Protein AF-A0A6P1VXF5-F1 (afdb_monomer_lite)

Sequence (80 aa):
MILLDDIIARYQAGTLAGLPRKELLEAQRKVTTYLGWHQQNPDFSHPVVPTADDLQPIHELLETTLNTRFGLDGMTPTEP

Secondary structure (DSSP, 8-state):
---HHHHHHHHHTT-GGGS-HHHHHHHHHHHHHHHHHHHH-TT---TTSPPHHHHHHHHHHHHHHHHHHH--TT------

Radius of gyration: 14.51 Å; chains: 1; bounding box: 34×37×33 Å

Foldseek 3Di:
DADQVNLLVCVVVVNNLVDDLVVLVVNLVVLVVLLVVCVVVVVDDDPPRDHNVSSVVSNVSSVCSCCVVVNPPPDDDPDD

Structure (mmCIF, N/CA/C/O backbone):
data_AF-A0A6P1VXF5-F1
#
_entry.id   AF-A0A6P1VXF5-F1
#
loop_
_atom_site.group_PDB
_atom_site.id
_atom_site.type_symbol
_atom_site.label_atom_id
_atom_site.label_alt_id
_atom_site.label_comp_id
_atom_site.label_asym_id
_atom_site.label_entity_id
_atom_site.label_seq_id
_atom_site.pdbx_PDB_ins_code
_atom_site.Cartn_x
_atom_site.Cartn_y
_atom_site.Cartn_z
_atom_site.occupancy
_atom_site.B_iso_or_equiv
_atom_site.auth_seq_id
_atom_site.auth_comp_id
_atom_site.auth_asym_id
_atom_site.auth_atom_id
_atom_site.pdbx_PDB_model_num
ATOM 1 N N . MET A 1 1 ? 8.175 -5.271 10.943 1.00 76.12 1 MET A N 1
ATOM 2 C CA . MET A 1 1 ? 8.619 -4.676 9.670 1.00 76.12 1 MET A CA 1
ATOM 3 C C . MET A 1 1 ? 7.921 -5.448 8.569 1.00 76.12 1 MET A C 1
ATOM 5 O O . MET A 1 1 ? 8.161 -6.641 8.464 1.00 76.12 1 MET A O 1
ATOM 9 N N . ILE A 1 2 ? 7.013 -4.801 7.839 1.00 88.38 2 ILE A N 1
ATOM 10 C CA . ILE A 1 2 ? 6.235 -5.413 6.750 1.00 88.38 2 ILE A CA 1
ATOM 11 C C . ILE A 1 2 ? 7.012 -5.315 5.425 1.00 88.38 2 ILE A C 1
ATOM 13 O O . ILE A 1 2 ? 7.641 -4.285 5.157 1.00 88.38 2 ILE A O 1
ATOM 17 N N . LEU A 1 3 ? 7.046 -6.383 4.623 1.00 91.88 3 LEU A N 1
ATOM 18 C CA . LEU A 1 3 ? 7.726 -6.394 3.320 1.00 91.88 3 LEU A CA 1
ATOM 19 C C . LEU A 1 3 ? 6.804 -5.889 2.205 1.00 91.88 3 LEU A C 1
ATOM 21 O O . LEU A 1 3 ? 5.593 -5.819 2.386 1.00 91.88 3 LEU A O 1
ATOM 25 N N . LEU A 1 4 ? 7.374 -5.520 1.053 1.00 90.19 4 LEU A N 1
ATOM 26 C CA . LEU A 1 4 ? 6.575 -5.039 -0.079 1.00 90.19 4 LEU A CA 1
ATOM 27 C C . LEU A 1 4 ? 5.671 -6.144 -0.641 1.00 90.19 4 LEU A C 1
ATOM 29 O O . LEU A 1 4 ? 4.484 -5.904 -0.836 1.00 90.19 4 LEU A O 1
ATOM 33 N N . ASP A 1 5 ? 6.198 -7.361 -0.793 1.00 90.69 5 ASP A N 1
ATOM 34 C CA . ASP A 1 5 ? 5.413 -8.528 -1.205 1.00 90.69 5 ASP A CA 1
ATOM 35 C C . ASP A 1 5 ? 4.260 -8.828 -0.237 1.00 90.69 5 ASP A C 1
ATOM 37 O O . ASP A 1 5 ? 3.143 -9.094 -0.674 1.00 90.69 5 ASP A O 1
ATOM 41 N N . ASP A 1 6 ? 4.482 -8.704 1.079 1.00 93.31 6 ASP A N 1
ATOM 42 C CA . ASP A 1 6 ? 3.425 -8.880 2.086 1.00 93.31 6 ASP A CA 1
ATOM 43 C C . ASP A 1 6 ? 2.320 -7.823 1.961 1.00 93.31 6 ASP A C 1
ATOM 45 O O . ASP A 1 6 ? 1.143 -8.129 2.162 1.00 93.31 6 ASP A O 1
ATOM 49 N N . ILE A 1 7 ? 2.678 -6.574 1.641 1.00 94.44 7 ILE A N 1
ATOM 50 C CA . ILE A 1 7 ? 1.704 -5.496 1.411 1.00 94.44 7 ILE A CA 1
ATOM 51 C C . ILE A 1 7 ? 0.8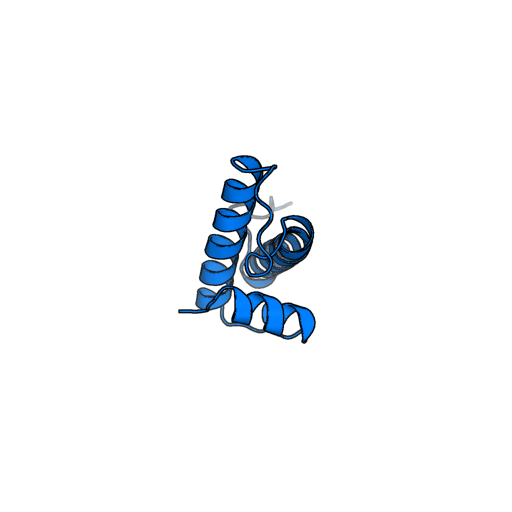29 -5.846 0.203 1.00 94.44 7 ILE A C 1
ATOM 53 O O . ILE A 1 7 ? -0.396 -5.768 0.300 1.00 94.44 7 ILE A O 1
ATOM 57 N N . ILE A 1 8 ? 1.447 -6.272 -0.902 1.00 93.19 8 ILE A N 1
ATOM 58 C CA . ILE A 1 8 ? 0.749 -6.645 -2.140 1.00 93.19 8 ILE A CA 1
ATOM 59 C C . ILE A 1 8 ? -0.146 -7.865 -1.905 1.00 93.19 8 ILE A C 1
ATOM 61 O O . ILE A 1 8 ? -1.330 -7.831 -2.235 1.00 93.19 8 ILE A O 1
ATOM 65 N N . ALA A 1 9 ? 0.371 -8.912 -1.260 1.00 94.19 9 ALA A N 1
ATOM 66 C CA . ALA A 1 9 ? -0.397 -10.113 -0.949 1.00 94.19 9 ALA A CA 1
ATOM 67 C C . ALA A 1 9 ? -1.614 -9.797 -0.061 1.00 94.19 9 ALA A C 1
ATOM 69 O O . ALA A 1 9 ? -2.722 -10.274 -0.312 1.00 94.19 9 ALA A O 1
ATOM 70 N N . ARG A 1 10 ? -1.450 -8.940 0.956 1.00 95.31 10 ARG A N 1
ATOM 71 C CA . ARG A 1 10 ? -2.560 -8.502 1.819 1.00 95.31 10 ARG A CA 1
ATOM 72 C C . ARG A 1 10 ? -3.561 -7.616 1.091 1.00 95.31 10 ARG A C 1
ATOM 74 O O . ARG A 1 10 ? -4.748 -7.687 1.412 1.00 95.31 10 ARG A O 1
ATOM 81 N N . TYR A 1 11 ? -3.107 -6.790 0.150 1.00 95.56 11 TYR A N 1
ATOM 82 C CA . TYR A 1 11 ? -3.980 -5.991 -0.707 1.00 95.56 11 TYR A CA 1
ATOM 83 C C . TYR A 1 11 ? -4.849 -6.894 -1.585 1.00 95.56 11 TYR A C 1
ATOM 85 O O . TYR A 1 11 ? -6.071 -6.788 -1.541 1.00 95.56 11 TYR A O 1
ATOM 93 N N . GLN A 1 12 ? -4.233 -7.852 -2.282 1.00 93.81 12 GLN A N 1
ATOM 94 C CA . GLN A 1 12 ? -4.928 -8.836 -3.118 1.00 93.81 12 GLN A CA 1
ATOM 95 C C . GLN A 1 12 ? -5.907 -9.698 -2.308 1.00 93.81 12 GLN A C 1
ATOM 97 O O . GLN A 1 12 ? -6.989 -10.029 -2.784 1.00 93.81 12 GLN A O 1
ATOM 102 N N . ALA A 1 13 ? -5.560 -10.018 -1.059 1.00 95.75 13 ALA A N 1
ATOM 103 C CA . ALA A 1 13 ? -6.437 -10.730 -0.135 1.00 95.75 13 ALA A CA 1
ATOM 104 C C . ALA A 1 13 ? -7.524 -9.844 0.515 1.00 95.75 13 ALA A C 1
ATOM 106 O O . ALA A 1 13 ? -8.331 -10.355 1.289 1.00 95.75 13 ALA A O 1
ATOM 107 N N . GLY A 1 14 ? -7.531 -8.525 0.283 1.00 95.56 14 GLY A N 1
ATOM 108 C CA . GLY A 1 14 ? -8.481 -7.588 0.898 1.00 95.56 14 GLY A CA 1
ATOM 109 C C . GLY A 1 14 ? -8.289 -7.375 2.407 1.00 95.56 14 GLY A C 1
ATOM 110 O O . GLY A 1 14 ? -9.175 -6.857 3.082 1.00 95.56 14 GLY A O 1
ATOM 111 N N . THR A 1 15 ? -7.140 -7.767 2.964 1.00 96.25 15 THR A N 1
ATOM 112 C CA . THR A 1 15 ? -6.856 -7.709 4.412 1.00 96.25 15 THR A CA 1
ATOM 113 C C . THR A 1 15 ? -5.935 -6.556 4.813 1.00 96.25 15 THR A C 1
ATOM 115 O O . THR A 1 15 ? -5.773 -6.291 6.005 1.00 96.25 15 THR A O 1
ATOM 118 N N . LEU A 1 16 ? -5.346 -5.842 3.843 1.00 94.88 16 LEU A N 1
ATOM 119 C CA . LEU A 1 16 ? -4.374 -4.771 4.095 1.00 94.88 16 LEU A CA 1
ATOM 120 C C . LEU A 1 16 ? -4.932 -3.670 5.005 1.00 94.88 16 LEU A C 1
ATOM 122 O O . LEU A 1 16 ? -4.287 -3.294 5.981 1.00 94.88 16 LEU A O 1
ATOM 126 N N . ALA A 1 17 ? -6.155 -3.207 4.741 1.00 93.00 17 ALA A N 1
ATOM 127 C CA . ALA A 1 17 ? -6.790 -2.137 5.509 1.00 93.00 17 ALA A CA 1
ATOM 128 C C . ALA A 1 17 ? -7.065 -2.510 6.978 1.00 93.00 17 ALA A C 1
ATOM 130 O O . ALA A 1 17 ? -7.306 -1.620 7.789 1.00 93.00 17 ALA A O 1
ATOM 131 N N . GLY A 1 18 ? -7.017 -3.801 7.336 1.00 92.88 18 GLY A N 1
ATOM 132 C CA . GLY A 1 18 ? -7.210 -4.301 8.700 1.00 92.88 18 GLY A CA 1
ATOM 133 C C . GLY A 1 18 ? -5.961 -4.236 9.584 1.00 92.88 18 GLY A C 1
ATOM 134 O O . GLY A 1 18 ? -6.063 -4.461 10.790 1.00 92.88 18 GLY A O 1
ATOM 135 N N . LEU A 1 19 ? -4.793 -3.912 9.020 1.00 94.19 19 LEU A N 1
ATOM 136 C CA . LEU A 1 19 ? -3.540 -3.822 9.768 1.00 94.19 19 LEU A CA 1
ATOM 137 C C . LEU A 1 19 ? -3.582 -2.749 10.879 1.00 94.19 19 LEU A C 1
ATOM 139 O O . LEU A 1 19 ? -4.367 -1.790 10.811 1.00 94.19 19 LEU A O 1
ATOM 143 N N . PRO A 1 20 ? -2.735 -2.884 11.919 1.00 93.25 20 PRO A N 1
ATOM 144 C CA . PRO A 1 20 ? -2.579 -1.851 12.935 1.00 93.25 20 PRO A CA 1
ATOM 145 C C . PRO A 1 20 ? -1.934 -0.587 12.346 1.00 93.25 20 PRO A C 1
ATOM 147 O O . PRO A 1 20 ? -1.152 -0.654 11.397 1.00 93.25 20 PRO A O 1
ATOM 150 N N . ARG A 1 21 ? -2.202 0.578 12.959 1.00 90.81 21 ARG A N 1
ATOM 151 C CA . ARG A 1 21 ? -1.736 1.901 12.484 1.00 90.81 21 ARG A CA 1
ATOM 152 C C . ARG A 1 21 ? -0.251 1.929 12.124 1.00 90.81 21 ARG A C 1
ATOM 154 O O . ARG A 1 21 ? 0.116 2.460 11.085 1.00 90.81 21 ARG A O 1
ATOM 161 N N . LYS A 1 22 ? 0.598 1.360 12.986 1.00 92.75 22 LYS A N 1
ATOM 162 C CA . LYS A 1 22 ? 2.051 1.321 12.779 1.00 92.75 22 LYS A CA 1
ATOM 163 C C . LYS A 1 22 ? 2.414 0.622 11.466 1.00 92.75 22 LYS A C 1
ATOM 165 O O . LYS A 1 22 ? 3.211 1.153 10.704 1.00 92.75 22 LYS A O 1
ATOM 170 N N . GLU A 1 23 ? 1.796 -0.523 11.189 1.00 94.50 23 GLU A N 1
ATOM 171 C CA . GLU A 1 23 ? 2.055 -1.283 9.966 1.00 94.50 23 GLU A CA 1
ATOM 172 C C . GLU A 1 23 ? 1.476 -0.598 8.728 1.00 94.50 23 GLU A C 1
ATOM 174 O O . GLU A 1 23 ? 2.131 -0.591 7.693 1.00 94.50 23 GLU A O 1
ATOM 179 N N . LEU A 1 24 ? 0.309 0.046 8.839 1.00 94.31 24 LEU A N 1
ATOM 180 C CA 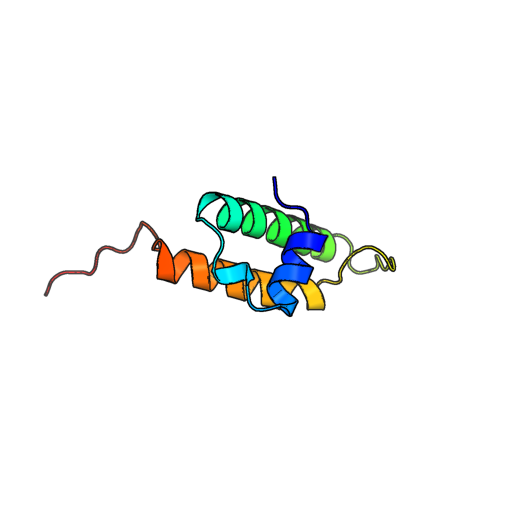. LEU A 1 24 ? -0.255 0.856 7.755 1.00 94.31 24 LEU A CA 1
ATOM 181 C C . LEU A 1 24 ? 0.651 2.044 7.394 1.00 94.31 24 LEU A C 1
ATOM 183 O O . LEU A 1 24 ? 0.872 2.305 6.217 1.00 94.31 24 LEU A O 1
ATOM 187 N N . LEU A 1 25 ? 1.226 2.731 8.387 1.00 93.50 25 LEU A N 1
ATOM 188 C CA . LEU A 1 25 ? 2.187 3.819 8.163 1.00 93.50 25 LEU A CA 1
ATOM 189 C C . LEU A 1 25 ? 3.503 3.314 7.550 1.00 93.50 25 LEU A C 1
ATOM 191 O O . LEU A 1 25 ? 4.050 3.947 6.647 1.00 93.50 25 LEU A O 1
ATOM 195 N N . GLU A 1 26 ? 4.016 2.171 8.020 1.00 94.81 26 GLU A N 1
ATOM 196 C CA . GLU A 1 26 ? 5.192 1.528 7.420 1.00 94.81 26 GLU A CA 1
ATOM 197 C C . GLU A 1 26 ? 4.920 1.107 5.965 1.00 94.81 26 GLU A C 1
ATOM 199 O O . GLU A 1 26 ? 5.779 1.308 5.102 1.00 94.81 26 GLU A O 1
ATOM 204 N N . ALA A 1 27 ? 3.727 0.571 5.687 1.00 94.88 27 ALA A N 1
ATOM 205 C CA . ALA A 1 27 ? 3.294 0.197 4.348 1.00 94.88 27 ALA A CA 1
ATOM 206 C C . ALA A 1 27 ? 3.177 1.419 3.431 1.00 94.88 27 ALA A C 1
ATOM 208 O O . ALA A 1 27 ? 3.775 1.410 2.356 1.00 94.88 27 ALA A O 1
ATOM 209 N N . GLN A 1 28 ? 2.516 2.493 3.885 1.00 94.62 28 GLN A N 1
ATOM 210 C CA . GLN A 1 28 ? 2.390 3.753 3.143 1.00 94.62 28 GLN A CA 1
ATOM 211 C C . GLN A 1 28 ? 3.770 4.274 2.748 1.00 94.62 28 GLN A C 1
ATOM 213 O O . GLN A 1 28 ? 4.047 4.479 1.571 1.00 94.62 28 GLN A O 1
ATOM 218 N N . ARG A 1 29 ? 4.685 4.395 3.720 1.00 94.31 29 ARG A N 1
ATOM 219 C CA . ARG A 1 29 ? 6.045 4.884 3.470 1.00 94.31 29 ARG A CA 1
ATOM 220 C C . ARG A 1 29 ? 6.772 4.048 2.413 1.00 94.31 29 ARG A C 1
ATOM 222 O O . ARG A 1 29 ? 7.455 4.612 1.557 1.00 94.31 29 ARG A O 1
ATOM 229 N N . LYS A 1 30 ? 6.656 2.717 2.471 1.00 93.75 30 LYS A N 1
ATOM 230 C CA . LYS A 1 30 ? 7.286 1.811 1.497 1.00 93.75 30 LYS A CA 1
ATOM 231 C C . LYS A 1 30 ? 6.698 1.983 0.103 1.00 93.75 30 LYS A C 1
ATOM 233 O O . LYS A 1 30 ? 7.466 2.176 -0.834 1.00 93.75 30 LYS A O 1
ATOM 238 N N . VAL A 1 31 ? 5.374 1.959 -0.025 1.00 94.31 31 VAL A N 1
ATOM 239 C CA . VAL A 1 31 ? 4.691 2.102 -1.317 1.00 94.31 31 VAL A CA 1
ATOM 240 C C . VAL A 1 31 ? 5.011 3.460 -1.947 1.00 94.31 31 VAL A C 1
ATOM 242 O O . VAL A 1 31 ? 5.441 3.501 -3.097 1.00 94.31 31 VAL A O 1
ATOM 245 N N . THR A 1 32 ? 4.940 4.558 -1.185 1.00 94.19 32 THR A N 1
ATOM 246 C CA . THR A 1 32 ? 5.328 5.897 -1.664 1.00 94.19 32 THR A CA 1
ATOM 247 C C . THR A 1 32 ? 6.791 5.949 -2.118 1.00 94.19 32 THR A C 1
ATOM 249 O O . THR A 1 32 ? 7.096 6.563 -3.137 1.00 94.19 32 THR A O 1
ATOM 252 N N . THR A 1 33 ? 7.707 5.278 -1.407 1.00 92.75 33 THR A N 1
ATOM 253 C CA . THR A 1 33 ? 9.128 5.227 -1.801 1.00 92.75 33 THR A CA 1
ATOM 254 C C . THR A 1 33 ? 9.313 4.535 -3.152 1.00 92.75 33 THR A C 1
ATOM 256 O O . THR A 1 33 ? 10.047 5.039 -3.999 1.00 92.75 33 THR A O 1
ATOM 259 N N . TYR A 1 34 ? 8.638 3.404 -3.375 1.00 90.56 34 TYR A N 1
ATOM 260 C CA . TYR A 1 34 ? 8.727 2.678 -4.644 1.00 90.56 34 TYR A CA 1
ATOM 261 C C . TYR A 1 34 ? 8.059 3.432 -5.799 1.00 90.56 34 TYR A C 1
ATOM 263 O O . TYR A 1 34 ? 8.625 3.481 -6.887 1.00 90.56 34 TYR A O 1
ATOM 271 N N . LEU A 1 35 ? 6.910 4.074 -5.567 1.00 91.19 35 LEU A N 1
ATOM 272 C CA . LEU A 1 35 ? 6.269 4.932 -6.571 1.00 91.19 35 LEU A CA 1
ATOM 273 C C . LEU A 1 35 ? 7.171 6.106 -6.975 1.00 91.19 35 LEU A C 1
ATOM 275 O O . LEU A 1 35 ? 7.357 6.357 -8.164 1.00 91.19 35 LEU A O 1
ATOM 279 N N . GLY A 1 36 ? 7.793 6.786 -6.005 1.00 91.00 36 GLY A N 1
ATOM 280 C CA . GLY A 1 36 ? 8.746 7.863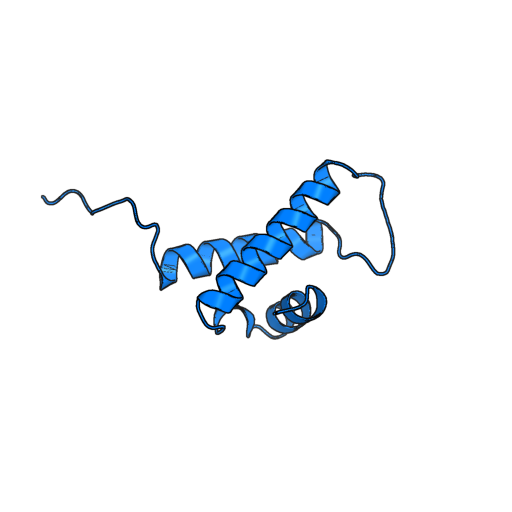 -6.290 1.00 91.00 36 GLY A CA 1
ATOM 281 C C . GLY A 1 36 ? 9.982 7.376 -7.052 1.00 91.00 36 GLY A C 1
ATOM 282 O O . GLY A 1 36 ? 10.487 8.072 -7.930 1.00 91.00 36 GLY A O 1
ATOM 283 N N . TRP A 1 37 ? 10.447 6.159 -6.768 1.00 91.44 37 TRP A N 1
ATOM 284 C CA . TRP A 1 37 ? 11.543 5.548 -7.513 1.00 91.44 37 TRP A CA 1
ATOM 285 C C . TRP A 1 37 ? 11.160 5.212 -8.963 1.00 91.44 37 TRP A C 1
ATOM 287 O O . TRP A 1 37 ? 11.953 5.489 -9.862 1.00 91.44 37 TRP A O 1
ATOM 297 N N . HIS A 1 38 ? 9.947 4.705 -9.217 1.00 89.50 38 HIS A N 1
ATOM 298 C CA . HIS A 1 38 ? 9.434 4.464 -10.577 1.00 89.50 38 HIS A CA 1
ATOM 299 C C . HIS A 1 38 ? 9.345 5.746 -11.403 1.00 89.50 38 HIS A C 1
ATOM 301 O O . HIS A 1 38 ? 9.734 5.756 -12.566 1.00 89.50 38 HIS A O 1
ATOM 307 N N . GLN A 1 39 ? 8.925 6.859 -10.795 1.00 86.94 39 GLN A N 1
ATOM 308 C CA . GLN A 1 39 ? 8.918 8.165 -11.468 1.00 86.94 39 GLN A CA 1
ATOM 309 C C . GLN A 1 39 ? 10.319 8.614 -11.908 1.00 86.94 39 GLN A C 1
ATOM 311 O O . GLN A 1 39 ? 10.461 9.308 -12.912 1.00 86.94 39 GLN A O 1
ATOM 316 N N . GLN A 1 40 ? 11.356 8.220 -11.166 1.00 89.75 40 GLN A N 1
ATOM 317 C CA . GLN A 1 40 ? 12.753 8.502 -11.504 1.00 89.75 40 GLN A CA 1
ATOM 318 C C . GLN A 1 40 ? 13.354 7.478 -12.478 1.00 89.75 40 GLN A C 1
ATOM 320 O O . GLN A 1 40 ? 14.395 7.754 -13.070 1.00 89.75 40 GLN A O 1
ATOM 325 N N . ASN A 1 41 ? 12.726 6.309 -12.640 1.00 87.50 41 ASN A N 1
ATOM 326 C CA . ASN A 1 41 ? 13.225 5.186 -13.437 1.00 87.50 41 ASN A CA 1
ATOM 327 C C . ASN A 1 41 ? 12.109 4.596 -14.327 1.00 87.50 41 ASN A C 1
ATOM 329 O O . ASN A 1 41 ? 11.787 3.416 -14.190 1.00 87.50 41 ASN A O 1
ATOM 333 N N . PRO A 1 42 ? 11.514 5.384 -15.243 1.00 81.69 42 PRO A N 1
ATOM 334 C CA . PRO A 1 42 ? 10.349 4.958 -16.026 1.00 81.69 42 PRO A CA 1
ATOM 335 C C . PRO A 1 42 ? 10.642 3.786 -16.977 1.00 81.69 42 PRO A C 1
ATOM 337 O O . PRO A 1 42 ? 9.750 2.997 -17.272 1.00 81.69 42 PRO A O 1
ATOM 340 N N . ASP A 1 43 ? 11.890 3.650 -17.433 1.00 84.06 43 ASP A N 1
ATOM 341 C CA . ASP A 1 43 ? 12.325 2.566 -18.323 1.00 84.06 43 ASP A CA 1
ATOM 342 C C . ASP A 1 43 ? 12.729 1.288 -17.570 1.00 84.06 43 ASP A C 1
ATOM 344 O O . ASP A 1 43 ? 13.082 0.277 -18.185 1.00 84.06 43 ASP A O 1
ATOM 348 N N . PHE A 1 44 ? 12.723 1.308 -16.232 1.00 78.88 44 PHE A N 1
ATOM 349 C CA . PHE A 1 44 ? 13.081 0.130 -15.459 1.00 78.88 44 PHE A CA 1
ATOM 350 C C . PHE A 1 44 ? 11.937 -0.884 -15.484 1.00 78.88 44 PHE A C 1
ATOM 352 O O . PHE A 1 44 ? 10.875 -0.684 -14.899 1.00 78.88 44 PHE A O 1
ATOM 359 N N . SER A 1 45 ? 12.193 -2.030 -16.108 1.00 74.50 45 SER A N 1
ATOM 360 C CA . SER A 1 45 ? 11.301 -3.183 -16.085 1.00 74.50 45 SER A CA 1
ATOM 361 C C . SER A 1 45 ? 12.069 -4.393 -15.569 1.00 74.50 45 SER A C 1
ATOM 363 O O . SER A 1 45 ? 13.048 -4.830 -16.176 1.00 74.50 45 SER A O 1
ATOM 365 N N . HIS A 1 46 ? 11.647 -4.929 -14.424 1.00 77.56 46 HIS A N 1
ATOM 366 C CA . HIS A 1 46 ? 12.215 -6.151 -13.868 1.00 77.56 46 HIS A CA 1
ATOM 367 C C . HIS A 1 46 ? 11.092 -7.022 -13.298 1.00 77.56 46 HIS A C 1
ATOM 369 O O . HIS A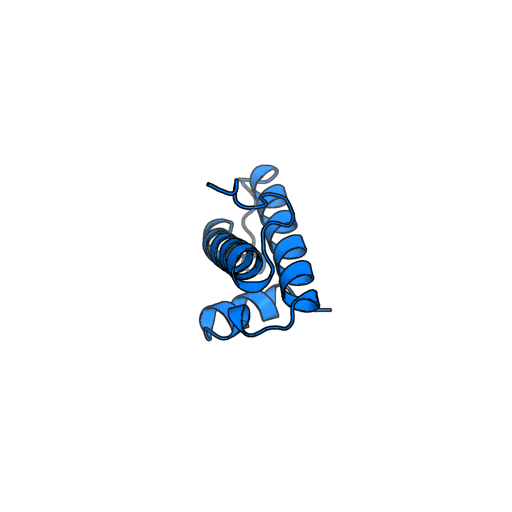 1 46 ? 10.286 -6.518 -12.520 1.00 77.56 46 HIS A O 1
ATOM 375 N N . PRO A 1 47 ? 11.054 -8.333 -13.594 1.00 75.25 47 PRO A N 1
ATOM 376 C CA . PRO A 1 47 ? 9.932 -9.215 -13.242 1.00 75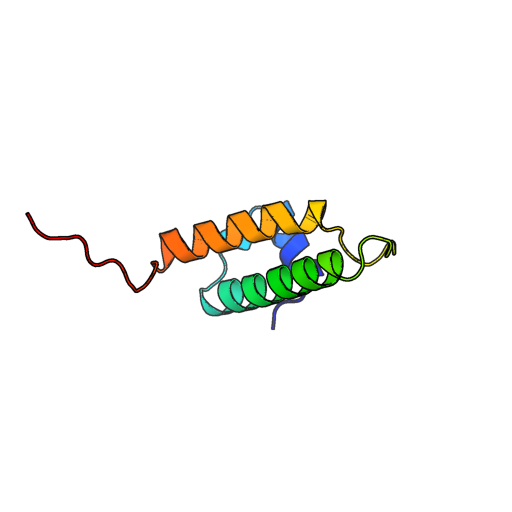.25 47 PRO A CA 1
ATOM 377 C C . PRO A 1 47 ? 9.686 -9.392 -11.735 1.00 75.25 47 PRO A C 1
ATOM 379 O O . PRO A 1 47 ? 8.663 -9.936 -11.344 1.00 75.25 47 PRO A O 1
ATOM 382 N N . VAL A 1 48 ? 10.627 -8.962 -10.892 1.00 76.75 48 VAL A N 1
ATOM 383 C CA . VAL A 1 48 ? 10.530 -9.052 -9.421 1.00 76.75 48 VAL A CA 1
ATOM 384 C C . VAL A 1 48 ? 10.206 -7.714 -8.759 1.00 76.75 48 VAL A C 1
ATOM 386 O O . VAL A 1 48 ? 10.037 -7.662 -7.547 1.00 76.75 48 VAL A O 1
ATOM 389 N N . VAL A 1 49 ? 10.183 -6.622 -9.529 1.00 80.19 49 VAL A N 1
ATOM 390 C CA . VAL A 1 49 ? 9.852 -5.296 -9.008 1.00 80.19 49 VAL A CA 1
ATOM 391 C C . VAL A 1 49 ? 8.412 -4.995 -9.419 1.00 80.19 49 VAL A C 1
ATOM 393 O O . VAL A 1 49 ? 8.136 -4.966 -10.618 1.00 80.19 49 VAL A O 1
ATOM 396 N N . PRO A 1 50 ? 7.492 -4.785 -8.463 1.00 84.56 50 PRO A N 1
ATOM 397 C CA . PRO A 1 50 ? 6.108 -4.446 -8.776 1.00 84.56 50 PRO A CA 1
ATOM 398 C C . PRO A 1 50 ? 6.051 -3.130 -9.545 1.00 84.56 50 PRO A C 1
ATOM 400 O O . PRO A 1 50 ? 6.849 -2.226 -9.282 1.00 84.56 50 PRO A O 1
ATOM 403 N N . THR A 1 51 ? 5.130 -3.028 -10.497 1.00 86.62 51 THR A N 1
ATOM 404 C CA . THR A 1 51 ? 5.014 -1.855 -11.369 1.00 86.62 51 THR A CA 1
ATOM 405 C C . THR A 1 51 ? 4.357 -0.682 -10.643 1.00 86.62 51 THR A C 1
ATOM 407 O O . THR A 1 51 ? 3.753 -0.844 -9.581 1.00 86.62 51 THR A O 1
ATOM 410 N N . ALA A 1 52 ? 4.456 0.523 -11.210 1.00 87.69 52 ALA A N 1
ATOM 411 C CA . ALA A 1 52 ? 3.711 1.666 -10.690 1.00 87.69 52 ALA A CA 1
ATOM 412 C C . ALA A 1 52 ? 2.189 1.413 -10.705 1.00 87.69 52 ALA A C 1
A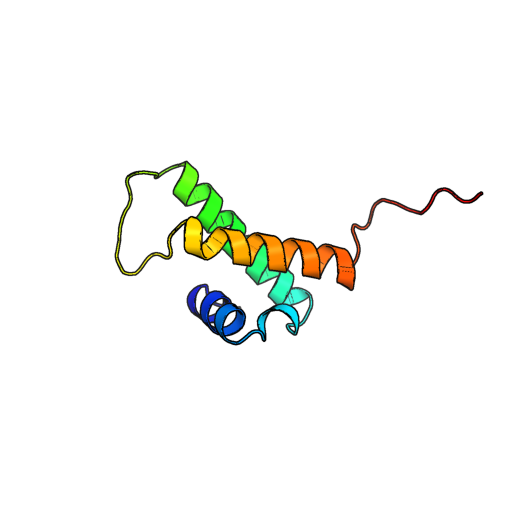TOM 414 O O . ALA A 1 52 ? 1.522 1.759 -9.732 1.00 87.69 52 ALA A O 1
ATOM 415 N N . ASP A 1 53 ? 1.666 0.744 -11.740 1.00 88.88 53 ASP A N 1
ATOM 416 C CA . ASP A 1 53 ? 0.255 0.344 -11.844 1.00 88.88 53 ASP A CA 1
ATOM 417 C C . ASP A 1 53 ? -0.179 -0.614 -10.724 1.00 88.88 53 ASP A C 1
ATOM 419 O O . ASP A 1 53 ? -1.295 -0.504 -10.221 1.00 88.88 53 ASP A O 1
ATOM 423 N N . ASP A 1 54 ? 0.706 -1.508 -10.272 1.00 88.88 54 ASP A N 1
ATOM 424 C CA . ASP A 1 54 ? 0.419 -2.397 -9.138 1.00 88.88 54 ASP A CA 1
ATOM 425 C C . ASP A 1 54 ? 0.384 -1.637 -7.802 1.00 88.88 54 ASP A C 1
ATOM 427 O O . ASP A 1 54 ? -0.368 -1.981 -6.887 1.00 88.88 54 ASP A O 1
ATOM 431 N N . LEU A 1 55 ? 1.227 -0.611 -7.662 1.00 92.19 55 LEU A N 1
ATOM 432 C CA . LEU A 1 55 ? 1.452 0.101 -6.403 1.00 92.19 55 LEU A CA 1
ATOM 433 C C . LEU A 1 55 ? 0.507 1.287 -6.189 1.00 92.19 55 LEU A C 1
ATOM 435 O O . LEU A 1 55 ? 0.191 1.607 -5.040 1.00 92.19 55 LEU A O 1
ATOM 439 N N . GLN A 1 56 ? 0.042 1.929 -7.261 1.00 93.94 56 GLN A N 1
ATOM 440 C CA . GLN A 1 56 ? -0.869 3.071 -7.202 1.00 93.94 56 GLN A CA 1
ATOM 441 C C . GLN A 1 56 ? -2.166 2.776 -6.419 1.00 93.94 56 GLN A C 1
ATOM 443 O O . GLN A 1 56 ? -2.451 3.508 -5.468 1.00 93.94 56 GLN A O 1
ATOM 448 N N . PRO A 1 57 ? -2.918 1.692 -6.693 1.00 95.19 57 PRO A N 1
ATOM 449 C CA . PRO A 1 57 ? -4.158 1.428 -5.965 1.00 95.19 57 PRO A CA 1
ATOM 450 C C . PRO A 1 57 ? -3.912 1.018 -4.502 1.00 95.19 57 PRO A C 1
ATOM 452 O O . PRO A 1 57 ? -4.753 1.246 -3.630 1.00 95.19 57 PRO A O 1
ATOM 455 N N . ILE A 1 58 ? -2.742 0.443 -4.200 1.00 95.88 58 ILE A N 1
ATOM 456 C CA . ILE A 1 58 ? -2.316 0.145 -2.827 1.00 95.88 58 ILE A CA 1
ATOM 457 C C . ILE A 1 58 ? -2.065 1.451 -2.067 1.00 95.88 58 ILE A C 1
ATOM 459 O O . ILE A 1 58 ? -2.495 1.586 -0.920 1.00 95.88 58 ILE A O 1
ATOM 463 N N . HIS A 1 59 ? -1.395 2.414 -2.706 1.00 96.00 59 HIS A N 1
ATOM 464 C CA . HIS A 1 59 ? -1.145 3.739 -2.145 1.00 96.00 59 HIS A CA 1
ATOM 465 C C . HIS A 1 59 ? -2.451 4.467 -1.818 1.00 96.00 59 HIS A C 1
ATOM 467 O O . HIS A 1 59 ? -2.612 4.956 -0.704 1.00 96.00 59 HIS A O 1
ATOM 473 N N . GLU A 1 60 ? -3.405 4.489 -2.752 1.00 95.12 60 GLU A N 1
ATOM 474 C CA . GLU A 1 60 ? -4.715 5.122 -2.557 1.00 95.12 60 GLU A CA 1
ATOM 475 C C . GLU A 1 60 ? -5.514 4.465 -1.425 1.00 95.12 60 GLU A C 1
ATOM 477 O O . GLU A 1 60 ? -6.103 5.161 -0.590 1.00 95.12 60 GLU A O 1
ATOM 482 N N . LEU A 1 61 ? -5.504 3.127 -1.344 1.00 95.31 61 LEU A N 1
ATOM 483 C CA . LEU A 1 61 ? -6.160 2.407 -0.252 1.00 95.31 61 LEU A CA 1
ATOM 484 C C . LEU A 1 61 ? -5.537 2.756 1.100 1.00 95.31 61 LEU A C 1
ATOM 486 O O . LEU A 1 61 ? -6.268 2.990 2.064 1.00 95.31 61 LEU A O 1
ATOM 490 N N . LEU A 1 62 ? -4.207 2.750 1.199 1.00 94.25 62 LEU A N 1
ATOM 491 C CA . LEU A 1 62 ? -3.496 3.042 2.440 1.00 94.25 62 LEU A CA 1
ATOM 492 C C . LEU A 1 62 ? -3.701 4.499 2.868 1.00 94.25 62 LEU A C 1
ATOM 494 O O . LEU A 1 62 ? -4.019 4.731 4.033 1.00 94.25 62 LEU A O 1
ATOM 498 N N . GLU A 1 63 ? -3.609 5.453 1.941 1.00 93.06 63 GLU A N 1
ATOM 499 C CA . GLU A 1 63 ? -3.876 6.873 2.185 1.00 93.06 63 GLU A CA 1
ATOM 500 C C . GLU A 1 63 ? -5.310 7.083 2.685 1.00 93.06 63 GLU A C 1
ATOM 502 O O . GLU A 1 63 ? -5.518 7.664 3.752 1.00 93.06 63 GLU A O 1
ATOM 507 N N . THR A 1 64 ? -6.297 6.520 1.984 1.00 93.12 64 THR A N 1
ATOM 508 C CA . THR A 1 64 ? -7.708 6.583 2.390 1.00 93.12 64 THR A CA 1
ATOM 509 C C . THR A 1 64 ? -7.911 5.948 3.762 1.00 93.12 64 THR A C 1
ATOM 511 O O . THR A 1 64 ? -8.501 6.552 4.653 1.00 93.12 64 THR A O 1
ATOM 514 N N . THR A 1 65 ? -7.375 4.744 3.978 1.00 91.94 65 THR A N 1
ATOM 515 C CA . THR A 1 65 ? -7.513 4.013 5.245 1.00 91.94 65 THR A CA 1
ATOM 516 C C . THR A 1 65 ? -6.901 4.794 6.404 1.00 91.94 65 THR A C 1
ATOM 518 O O . THR A 1 65 ? -7.502 4.870 7.476 1.00 91.94 65 THR A O 1
ATOM 521 N N . LEU A 1 66 ? -5.716 5.376 6.210 1.00 91.25 66 LEU A N 1
ATOM 522 C CA . LEU A 1 66 ? -5.033 6.169 7.226 1.00 91.25 66 LEU A CA 1
ATOM 523 C C . LEU A 1 66 ? -5.808 7.453 7.543 1.00 91.25 66 LEU A C 1
ATOM 525 O O . LEU A 1 66 ? -6.056 7.725 8.719 1.00 91.25 66 LEU A O 1
ATOM 529 N N . ASN A 1 67 ? -6.260 8.174 6.515 1.00 88.88 67 ASN A N 1
ATOM 530 C CA . ASN A 1 67 ? -7.036 9.405 6.657 1.00 88.88 67 ASN A CA 1
ATOM 531 C C . ASN A 1 67 ? -8.395 9.156 7.326 1.00 88.88 67 ASN A C 1
ATOM 533 O O . ASN A 1 67 ? -8.788 9.906 8.215 1.00 88.88 67 ASN A O 1
ATOM 537 N N . THR A 1 68 ? -9.103 8.086 6.955 1.00 87.56 68 THR A N 1
ATOM 538 C CA . THR A 1 68 ? -10.421 7.758 7.518 1.00 87.56 68 THR A CA 1
ATOM 539 C C . THR A 1 68 ? -10.333 7.173 8.927 1.00 87.56 68 THR A C 1
ATOM 541 O O . THR A 1 68 ? -11.136 7.535 9.783 1.00 87.56 68 THR A O 1
ATOM 544 N N . ARG A 1 69 ? -9.391 6.255 9.199 1.00 85.88 69 ARG A N 1
ATOM 545 C CA . ARG A 1 69 ? -9.321 5.553 10.499 1.00 85.88 69 ARG A CA 1
ATOM 546 C C . ARG A 1 69 ? -8.564 6.326 11.571 1.00 85.88 69 ARG A C 1
ATOM 548 O O . ARG A 1 69 ? -8.839 6.124 12.751 1.00 85.88 69 ARG A O 1
ATOM 555 N N . PHE A 1 70 ? -7.586 7.142 11.186 1.00 80.50 70 PHE A N 1
ATOM 556 C CA . PHE A 1 70 ? -6.703 7.830 12.133 1.00 80.50 70 PHE A CA 1
ATOM 557 C C . PHE A 1 70 ? -6.697 9.349 11.972 1.00 80.50 70 PHE A C 1
ATOM 559 O O . PHE A 1 70 ? -6.047 10.015 12.773 1.00 80.50 70 PHE A O 1
ATOM 566 N N . GLY A 1 71 ? -7.449 9.877 11.003 1.00 68.62 71 GLY A N 1
ATOM 567 C CA . GLY A 1 71 ? -7.591 11.306 10.768 1.00 68.62 71 GLY A CA 1
ATOM 568 C C . GLY A 1 71 ? -6.396 11.923 10.043 1.00 68.62 71 GLY A C 1
ATOM 569 O O . GLY A 1 71 ? -5.238 11.571 10.272 1.00 68.62 71 GLY A O 1
ATOM 570 N N . LEU A 1 72 ? -6.695 12.915 9.204 1.00 63.88 72 LEU A N 1
ATOM 571 C CA . LEU A 1 72 ? -5.785 14.029 8.959 1.00 63.88 72 LEU A CA 1
ATOM 572 C C . LEU A 1 72 ? -5.770 14.855 10.251 1.00 63.88 72 LEU A C 1
ATOM 574 O O . LEU A 1 72 ? -6.678 15.651 10.489 1.00 63.88 72 LEU A O 1
ATOM 578 N N . ASP A 1 73 ? -4.796 14.615 11.126 1.00 53.47 73 ASP A N 1
ATOM 579 C CA . ASP A 1 73 ? -4.553 15.456 12.302 1.00 53.47 73 ASP A CA 1
ATOM 580 C C . ASP A 1 73 ? -4.199 16.872 11.800 1.00 53.47 73 ASP A C 1
ATOM 582 O O . ASP A 1 73 ? -3.063 17.146 11.412 1.00 53.47 73 ASP A O 1
ATOM 586 N N . GLY A 1 74 ? -5.216 17.730 11.649 1.00 44.47 74 GLY A N 1
ATOM 587 C CA . GLY A 1 74 ? -5.048 19.079 11.106 1.00 44.47 74 GLY A CA 1
ATOM 588 C C . GLY A 1 74 ? -6.289 19.818 10.590 1.00 44.47 74 GLY A C 1
ATOM 589 O O . GLY A 1 74 ? -6.168 21.001 10.287 1.00 44.47 74 GLY A O 1
ATOM 590 N N . MET A 1 75 ? -7.475 19.209 10.497 1.00 47.91 75 MET A N 1
ATOM 591 C CA . MET A 1 75 ? -8.715 19.966 10.248 1.00 47.91 75 MET A CA 1
ATOM 592 C C . MET A 1 75 ? -9.724 19.676 11.350 1.00 47.91 75 MET A C 1
ATOM 594 O O . MET A 1 75 ? -10.606 18.830 11.221 1.00 47.91 75 MET A O 1
ATOM 598 N N . THR A 1 76 ? -9.577 20.395 12.462 1.00 50.84 76 THR A N 1
ATOM 599 C CA . THR A 1 76 ? -10.698 20.640 13.369 1.00 50.84 76 THR A CA 1
ATOM 600 C C . THR A 1 76 ? -11.890 21.130 12.542 1.00 50.84 76 THR A C 1
ATOM 602 O O . THR A 1 76 ? -11.707 22.060 11.750 1.00 50.84 76 THR A O 1
ATOM 605 N N . PRO A 1 77 ? -13.089 20.543 12.690 1.00 48.75 77 PRO A N 1
ATOM 606 C CA . PRO A 1 77 ? -14.287 21.117 12.100 1.00 48.75 77 PRO A CA 1
ATOM 607 C C . PRO A 1 77 ? -14.434 22.540 12.643 1.00 48.75 77 PRO A C 1
ATOM 609 O O . PRO A 1 77 ? -14.402 22.749 13.853 1.00 48.75 77 PRO A O 1
ATOM 612 N N . THR A 1 78 ? -14.542 23.525 11.754 1.00 51.94 78 THR A N 1
ATOM 613 C CA . THR A 1 78 ? -15.066 24.844 12.114 1.00 51.94 78 THR A CA 1
ATOM 614 C C . THR A 1 78 ? -16.426 24.627 12.767 1.00 51.94 78 THR A C 1
ATOM 616 O O . THR A 1 78 ? -17.348 24.139 12.111 1.00 51.94 78 THR A O 1
ATOM 619 N N . GLU A 1 79 ? -16.511 24.906 14.067 1.00 45.66 79 GLU A N 1
ATOM 620 C CA . GLU A 1 79 ? -17.771 24.945 14.807 1.00 45.66 79 GLU A CA 1
ATOM 621 C C . GLU A 1 79 ? -18.716 26.018 14.215 1.00 45.66 79 GLU A C 1
ATOM 623 O O . GLU A 1 79 ? -18.229 26.968 13.591 1.00 45.66 79 GLU A O 1
ATOM 628 N N . PRO A 1 80 ? -20.046 25.823 14.338 1.00 60.06 80 PRO A N 1
ATOM 629 C CA . PRO A 1 80 ? -21.084 26.625 13.677 1.00 60.06 80 PRO A CA 1
ATOM 630 C C . PRO A 1 80 ? -21.215 28.071 14.171 1.00 60.06 80 PRO A C 1
ATOM 632 O O . PRO A 1 80 ? -20.910 28.344 15.354 1.00 60.06 80 PRO A O 1
#

pLDDT: mean 85.77, std 13.53, range [44.47, 96.25]

Organism: NCBI:txid2666025